Protein AF-A0A7X8W2T5-F1 (afdb_monomer_lite)

Foldseek 3Di:
DDDPPPPPPPDVLQVVLVVLLVVLVVLLCCLPPVFNQADPVVRDGTPSNVSNVVSVVSNVVSVVSNVVSVVDPDDDDDVVVVVVVVLVVQLVVCCVPVHNLVSVLVSLQCCCCVPVVHDPVVSVVVNVVVNCVVVVD

pLDDT: mean 85.33, std 14.66, range [36.75, 96.94]

Radius of gyration: 19.91 Å; chains: 1; bounding box: 62×34×46 Å

Structure (mmCIF, N/CA/C/O backbone):
data_AF-A0A7X8W2T5-F1
#
_entry.id   AF-A0A7X8W2T5-F1
#
loop_
_atom_site.group_PDB
_atom_site.id
_atom_site.type_symbol
_atom_site.label_atom_id
_atom_site.label_alt_id
_atom_site.label_comp_id
_atom_site.label_asym_id
_atom_site.label_entity_id
_atom_site.label_seq_id
_atom_site.pdbx_PDB_ins_code
_atom_site.Cartn_x
_atom_site.Cartn_y
_atom_site.Cartn_z
_atom_site.occupancy
_atom_site.B_iso_or_equiv
_atom_site.auth_seq_id
_atom_site.auth_comp_id
_atom_site.auth_asym_id
_atom_site.auth_atom_id
_atom_site.pdbx_PDB_model_num
ATOM 1 N N . MET A 1 1 ? -45.175 21.920 -12.134 1.00 38.50 1 MET A N 1
ATOM 2 C CA . MET A 1 1 ? -44.188 20.983 -12.719 1.00 38.50 1 MET A CA 1
ATOM 3 C C . MET A 1 1 ? -43.045 20.804 -11.726 1.00 38.50 1 MET A C 1
ATOM 5 O O . MET A 1 1 ? -42.267 21.729 -11.547 1.00 38.50 1 MET A O 1
ATOM 9 N N . LYS A 1 2 ? -42.993 19.683 -10.992 1.00 36.75 2 LYS A N 1
ATOM 10 C CA . LYS A 1 2 ? -41.954 19.418 -9.981 1.00 36.75 2 LYS A CA 1
ATOM 11 C C . LYS A 1 2 ? -41.037 18.333 -10.541 1.00 36.75 2 LYS A C 1
ATOM 13 O O . LYS A 1 2 ? -41.455 17.188 -10.673 1.00 36.75 2 LYS A O 1
ATOM 18 N N . GLY A 1 3 ? -39.842 18.736 -10.969 1.00 39.59 3 GLY A N 1
ATOM 19 C CA . GLY A 1 3 ? -38.854 17.856 -11.585 1.00 39.59 3 GLY A CA 1
ATOM 20 C C . GLY A 1 3 ? -38.455 16.727 -10.640 1.00 39.59 3 GLY A C 1
ATOM 21 O O . GLY A 1 3 ? -37.917 16.971 -9.560 1.00 39.59 3 GLY A O 1
ATOM 22 N N . SER A 1 4 ? -38.731 15.496 -11.063 1.00 42.84 4 SER A N 1
ATOM 23 C CA . SER A 1 4 ? -38.209 14.272 -10.466 1.00 42.84 4 SER A CA 1
ATOM 24 C C . SER A 1 4 ? -36.686 14.270 -10.607 1.00 42.84 4 SER A C 1
ATOM 26 O O . SER A 1 4 ? -36.154 13.952 -11.668 1.00 42.84 4 SER A O 1
ATOM 28 N N . LYS A 1 5 ? -35.964 14.651 -9.546 1.00 45.47 5 LYS A N 1
ATOM 29 C CA . LYS A 1 5 ? -34.550 14.292 -9.418 1.00 45.47 5 LYS A CA 1
ATOM 30 C C . LYS A 1 5 ? -34.503 12.821 -9.032 1.00 45.47 5 LYS A C 1
ATOM 32 O O . LYS A 1 5 ? -34.609 12.480 -7.856 1.00 45.47 5 LYS A O 1
ATOM 37 N N . THR A 1 6 ? -34.365 11.958 -10.029 1.00 40.47 6 THR A N 1
ATOM 38 C CA . THR A 1 6 ? -34.092 10.532 -9.854 1.00 40.47 6 THR A CA 1
ATOM 39 C C . THR A 1 6 ? -32.725 10.396 -9.179 1.00 40.47 6 THR A C 1
ATOM 41 O O . THR A 1 6 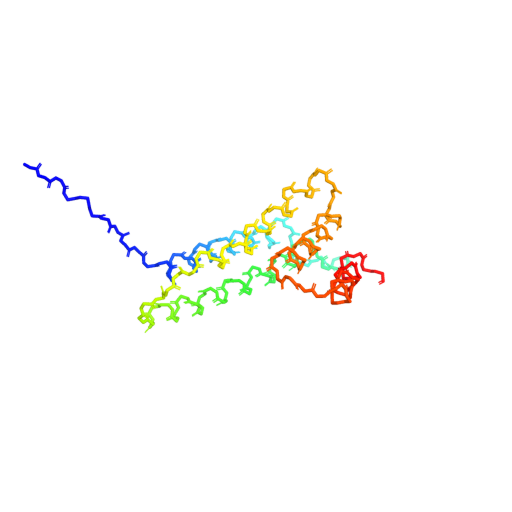? -31.695 10.329 -9.843 1.00 40.47 6 THR A O 1
ATOM 44 N N . SER A 1 7 ? -32.674 10.444 -7.844 1.00 40.28 7 SER A N 1
ATOM 45 C CA . SER A 1 7 ? -31.443 10.165 -7.106 1.00 40.28 7 SER A CA 1
ATOM 46 C C . SER A 1 7 ? -31.153 8.678 -7.270 1.00 40.28 7 SER A C 1
ATOM 48 O O . SER A 1 7 ? -31.784 7.850 -6.607 1.00 40.28 7 SER A O 1
ATOM 50 N N . ILE A 1 8 ? -30.248 8.322 -8.178 1.00 41.88 8 ILE A N 1
ATOM 51 C CA . ILE A 1 8 ? -29.782 6.946 -8.313 1.00 41.88 8 ILE A CA 1
ATOM 52 C C . ILE A 1 8 ? -29.048 6.608 -7.009 1.00 41.88 8 ILE A C 1
ATOM 54 O O . ILE A 1 8 ? -27.888 6.963 -6.818 1.00 41.88 8 ILE A O 1
ATOM 58 N N . LYS A 1 9 ? -29.742 5.961 -6.069 1.00 49.94 9 LYS A N 1
ATOM 59 C CA . LYS A 1 9 ? -29.145 5.424 -4.844 1.00 49.94 9 LYS A CA 1
ATOM 60 C C . LYS A 1 9 ? -28.428 4.125 -5.206 1.00 49.94 9 LYS A C 1
ATOM 62 O O . LYS A 1 9 ? -28.911 3.041 -4.891 1.00 49.94 9 LYS A O 1
ATOM 67 N N . ILE A 1 10 ? -27.312 4.224 -5.931 1.00 56.91 10 ILE A N 1
ATOM 68 C CA . ILE A 1 10 ? -26.459 3.055 -6.164 1.00 56.91 10 ILE A CA 1
ATOM 69 C C . ILE A 1 10 ? -25.917 2.645 -4.791 1.00 56.91 10 ILE A C 1
ATOM 71 O O . ILE A 1 10 ? -25.368 3.485 -4.076 1.00 56.91 10 ILE A O 1
ATOM 75 N N . PRO A 1 11 ? -26.106 1.391 -4.360 1.00 71.06 11 PRO A N 1
ATOM 76 C CA . PRO A 1 11 ? -25.666 0.994 -3.038 1.00 71.06 11 PRO A CA 1
ATOM 77 C C . PRO A 1 11 ? -24.129 0.976 -3.014 1.00 71.06 11 PRO A C 1
ATOM 79 O O . PRO A 1 11 ? -23.496 0.408 -3.904 1.00 71.06 11 PRO A O 1
ATOM 82 N N . SER A 1 12 ? -23.508 1.575 -1.993 1.00 70.94 12 SER A N 1
ATOM 83 C CA . SER A 1 12 ? -22.041 1.710 -1.881 1.00 70.94 12 SER A CA 1
ATOM 84 C C . SER A 1 12 ? -21.290 0.372 -1.973 1.00 70.94 12 SER A C 1
ATOM 86 O O . SER A 1 12 ? -20.153 0.335 -2.435 1.00 70.94 12 SER A O 1
ATOM 88 N N . LYS A 1 13 ? -21.965 -0.732 -1.616 1.00 75.25 13 LYS A N 1
ATOM 89 C CA . LYS A 1 13 ? -21.515 -2.130 -1.767 1.00 75.25 13 LYS A CA 1
ATOM 90 C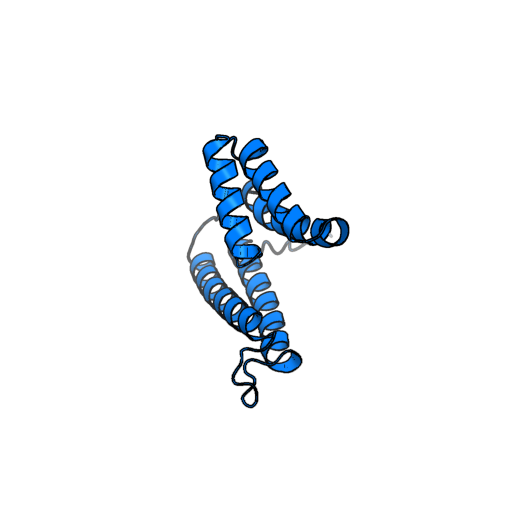 C . LYS A 1 13 ? -21.247 -2.560 -3.216 1.00 75.25 13 LYS A C 1
ATOM 92 O O . LYS A 1 13 ? -20.581 -3.559 -3.434 1.00 75.25 13 LYS A O 1
ATOM 97 N N . VAL A 1 14 ? -21.780 -1.822 -4.186 1.00 81.94 14 VAL A N 1
ATOM 98 C CA . VAL A 1 14 ? -21.572 -2.021 -5.626 1.00 81.94 14 VAL A CA 1
ATOM 99 C C . VAL A 1 14 ? -20.603 -0.971 -6.168 1.00 81.94 14 VAL A C 1
ATOM 101 O O . VAL A 1 14 ? -19.697 -1.309 -6.920 1.00 81.94 14 VAL A O 1
ATOM 104 N N . ILE A 1 15 ? -20.728 0.288 -5.731 1.00 85.31 15 ILE A N 1
ATOM 105 C CA . ILE A 1 15 ? -19.872 1.389 -6.206 1.00 85.31 15 ILE A CA 1
ATOM 106 C C . ILE A 1 15 ? -18.398 1.152 -5.862 1.00 85.31 15 ILE A C 1
ATOM 108 O O . ILE A 1 15 ? -17.541 1.282 -6.731 1.00 85.31 15 ILE A O 1
ATOM 112 N N . ILE A 1 16 ? -18.090 0.816 -4.604 1.00 87.12 16 ILE A N 1
ATOM 113 C CA . ILE A 1 16 ? -16.700 0.710 -4.136 1.00 87.12 16 ILE A CA 1
ATOM 114 C C . ILE A 1 16 ? -15.947 -0.408 -4.869 1.00 87.12 16 ILE A C 1
ATOM 116 O O . ILE A 1 16 ? -14.869 -0.125 -5.392 1.00 87.12 16 ILE A O 1
ATOM 120 N N . PRO A 1 17 ? -16.497 -1.634 -4.998 1.00 91.00 17 PRO A N 1
ATOM 121 C CA . PRO A 1 17 ? -15.849 -2.670 -5.794 1.00 91.00 17 PRO A CA 1
ATOM 122 C C . PRO A 1 17 ? -15.696 -2.294 -7.269 1.00 91.00 17 PRO A C 1
ATOM 124 O O . PRO A 1 17 ? -14.661 -2.588 -7.853 1.00 91.00 17 PRO A O 1
ATOM 127 N N . ILE A 1 18 ? -16.671 -1.604 -7.873 1.00 92.19 18 ILE A N 1
ATOM 128 C CA . ILE A 1 18 ? -16.554 -1.146 -9.268 1.00 92.19 18 ILE A CA 1
ATOM 129 C C . ILE A 1 18 ? -15.389 -0.163 -9.425 1.00 92.19 18 ILE A C 1
ATOM 131 O O . ILE A 1 18 ? -14.569 -0.329 -10.326 1.00 92.19 18 ILE A O 1
ATOM 135 N N . ILE A 1 19 ? -15.275 0.830 -8.538 1.00 92.38 19 ILE A N 1
ATOM 136 C CA . ILE A 1 19 ? -14.155 1.782 -8.560 1.00 92.38 19 ILE A CA 1
ATOM 137 C C . ILE A 1 19 ? -12.826 1.039 -8.380 1.00 92.38 19 ILE A C 1
ATOM 139 O O . ILE A 1 19 ? -11.879 1.293 -9.122 1.00 92.38 19 ILE A O 1
ATOM 143 N N . ALA A 1 20 ? -12.759 0.092 -7.442 1.00 93.25 20 ALA A N 1
ATOM 144 C CA . ALA A 1 20 ? -11.562 -0.710 -7.208 1.00 93.25 20 ALA A CA 1
ATOM 145 C C . ALA A 1 20 ? -11.175 -1.571 -8.426 1.00 93.25 20 ALA A C 1
ATOM 147 O O . ALA A 1 20 ? -9.990 -1.655 -8.743 1.00 93.25 20 ALA A O 1
ATOM 148 N N . ILE A 1 21 ? -12.145 -2.140 -9.154 1.00 96.31 21 ILE A N 1
ATOM 149 C CA . ILE A 1 21 ? -11.904 -2.858 -10.419 1.00 96.31 21 ILE A CA 1
ATOM 150 C C . ILE A 1 21 ? -11.324 -1.913 -11.471 1.00 96.31 21 ILE A C 1
ATOM 152 O O . ILE A 1 21 ? -10.348 -2.270 -12.123 1.00 96.31 21 ILE A O 1
AT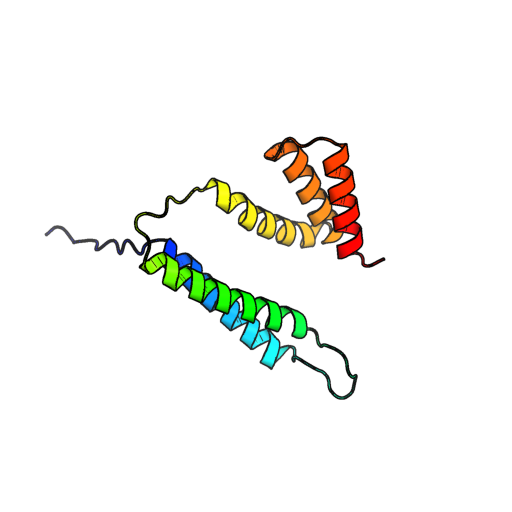OM 156 N N . ILE A 1 22 ? -11.891 -0.713 -11.627 1.00 96.38 22 ILE A N 1
ATOM 157 C CA . ILE A 1 22 ? -11.408 0.272 -12.606 1.00 96.38 22 ILE A CA 1
ATOM 158 C C . ILE A 1 22 ? -9.967 0.681 -12.281 1.00 96.38 22 ILE A C 1
ATOM 160 O O . ILE A 1 22 ? -9.108 0.648 -13.159 1.00 96.38 22 ILE A O 1
ATOM 164 N N . ILE A 1 23 ? -9.683 1.013 -11.017 1.00 94.88 23 ILE A N 1
ATOM 165 C CA . ILE A 1 23 ? -8.326 1.351 -10.566 1.00 94.88 23 ILE A CA 1
ATOM 166 C C . ILE A 1 23 ? -7.385 0.167 -10.811 1.00 94.88 23 ILE A C 1
ATOM 168 O O . ILE A 1 23 ? -6.330 0.341 -11.414 1.00 94.88 23 ILE A O 1
ATOM 172 N N . GLY A 1 24 ? -7.778 -1.042 -10.408 1.00 95.81 24 GLY A N 1
ATOM 173 C CA . GLY A 1 24 ? -7.003 -2.255 -10.651 1.00 95.81 24 GLY A CA 1
ATOM 174 C C . GLY A 1 24 ? -6.697 -2.461 -12.135 1.00 95.81 24 GLY A C 1
ATOM 175 O O . GLY A 1 24 ? -5.548 -2.700 -12.487 1.00 95.81 24 GLY A O 1
ATOM 176 N N . ALA A 1 25 ? -7.678 -2.291 -13.021 1.00 96.62 25 ALA A N 1
ATOM 177 C CA . ALA A 1 25 ? -7.487 -2.438 -14.463 1.00 96.62 25 ALA A CA 1
ATOM 178 C C . ALA A 1 25 ? -6.489 -1.414 -15.028 1.00 96.62 25 ALA A C 1
ATOM 180 O O . ALA A 1 25 ? -5.639 -1.774 -15.842 1.00 96.62 25 ALA A O 1
ATOM 181 N N . ILE A 1 26 ? -6.539 -0.162 -14.556 1.00 95.62 26 ILE A N 1
ATOM 182 C CA . ILE A 1 26 ? -5.574 0.883 -14.934 1.00 95.62 26 ILE A CA 1
ATOM 183 C C . ILE A 1 26 ? -4.158 0.486 -14.500 1.00 95.62 26 ILE A C 1
ATOM 185 O O . ILE A 1 26 ? -3.233 0.519 -15.311 1.00 95.62 26 ILE A O 1
ATOM 189 N N . PHE A 1 27 ? -3.977 0.074 -13.243 1.00 93.94 27 PHE A N 1
ATOM 190 C CA . PHE A 1 27 ? -2.664 -0.326 -12.725 1.00 93.94 27 PHE A CA 1
ATOM 191 C C . PHE A 1 27 ? -2.131 -1.597 -13.385 1.00 93.94 27 PHE A C 1
ATOM 193 O O . PHE A 1 27 ? -0.933 -1.687 -13.644 1.00 93.94 27 PHE A O 1
ATOM 200 N N . PHE A 1 28 ? -3.005 -2.552 -13.701 1.00 95.94 28 PHE A N 1
ATOM 201 C CA . PHE A 1 28 ? -2.642 -3.736 -14.469 1.00 95.94 28 PHE A CA 1
ATOM 202 C C . PHE A 1 28 ? -2.142 -3.343 -15.862 1.00 95.94 28 PHE A C 1
ATOM 204 O O . PHE A 1 28 ? -1.073 -3.783 -16.275 1.00 95.94 28 PHE A O 1
ATOM 211 N N . TYR A 1 29 ? -2.875 -2.470 -16.562 1.00 95.00 29 TYR A N 1
ATOM 212 C CA . TYR A 1 29 ? -2.492 -1.995 -17.890 1.00 95.00 29 TYR A CA 1
ATOM 213 C C . TYR A 1 29 ? -1.131 -1.286 -17.867 1.00 95.00 29 TYR A C 1
ATOM 215 O O . TYR A 1 29 ? -0.235 -1.641 -18.629 1.00 95.00 29 TYR A O 1
ATOM 223 N N . ILE A 1 30 ? -0.942 -0.327 -16.959 1.00 93.81 30 ILE A N 1
ATOM 224 C CA . ILE A 1 30 ? 0.335 0.387 -16.816 1.00 93.81 30 ILE A CA 1
ATOM 225 C C . ILE A 1 30 ? 1.458 -0.596 -16.447 1.00 93.81 30 ILE A C 1
ATOM 227 O O . ILE A 1 30 ? 2.539 -0.557 -17.035 1.00 93.81 30 ILE A O 1
ATOM 231 N N . GLY A 1 31 ? 1.194 -1.513 -15.515 1.00 91.50 31 GLY A N 1
ATOM 232 C CA . GLY A 1 31 ? 2.151 -2.517 -15.068 1.00 91.50 31 GLY A CA 1
ATOM 233 C C . GLY A 1 31 ? 2.628 -3.432 -16.195 1.00 91.50 31 GLY A C 1
ATOM 234 O O . GLY A 1 31 ? 3.830 -3.581 -16.374 1.00 91.50 31 GLY A O 1
ATOM 235 N N . VAL A 1 32 ? 1.715 -3.995 -16.990 1.00 91.75 32 VAL A N 1
ATOM 236 C CA . VAL A 1 32 ? 2.072 -4.908 -18.088 1.00 91.75 32 VAL A CA 1
ATOM 237 C C . VAL A 1 32 ? 2.677 -4.159 -19.273 1.00 91.75 32 VAL A C 1
ATOM 239 O O . VAL A 1 32 ? 3.725 -4.561 -19.774 1.00 91.75 32 VAL A O 1
ATOM 242 N N . PHE A 1 33 ? 2.026 -3.089 -19.734 1.00 91.38 33 PHE A N 1
ATOM 243 C CA . PHE A 1 33 ? 2.332 -2.492 -21.037 1.00 91.38 33 PHE A CA 1
ATOM 244 C C . PHE A 1 33 ? 3.330 -1.336 -20.983 1.00 91.38 33 PHE A C 1
ATOM 246 O O . PHE A 1 33 ? 3.980 -1.072 -21.989 1.00 91.38 33 PHE A O 1
ATOM 253 N N . GLN A 1 34 ? 3.465 -0.638 -19.850 1.00 88.94 34 GLN A N 1
ATOM 254 C CA . GLN A 1 34 ? 4.428 0.466 -19.726 1.00 88.94 34 GLN A CA 1
ATOM 255 C C . GLN A 1 34 ? 5.663 0.071 -18.924 1.00 88.94 34 GLN A C 1
ATOM 257 O O . GLN A 1 34 ? 6.778 0.406 -19.315 1.00 88.94 34 GLN A O 1
ATOM 262 N N . TYR A 1 35 ? 5.481 -0.630 -17.804 1.00 88.56 35 TYR A N 1
ATOM 263 C CA . TYR A 1 35 ? 6.598 -1.008 -16.936 1.00 88.56 35 TYR A CA 1
ATOM 264 C C . TYR A 1 35 ? 7.196 -2.382 -17.241 1.00 88.56 35 TYR A C 1
ATOM 266 O O . TYR A 1 35 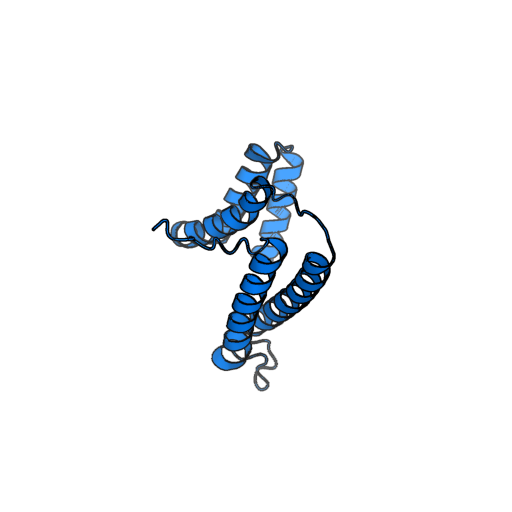? 8.290 -2.672 -16.752 1.00 88.56 35 TYR A O 1
ATOM 274 N N . GLY A 1 36 ? 6.510 -3.191 -18.053 1.00 87.06 36 GLY A N 1
ATOM 275 C CA . GLY A 1 36 ? 6.854 -4.589 -18.282 1.00 87.06 36 GLY A CA 1
ATOM 276 C C . GLY A 1 36 ? 6.548 -5.450 -17.056 1.00 87.06 36 GLY A C 1
ATOM 277 O O . GLY A 1 36 ? 6.389 -4.956 -15.943 1.00 87.06 36 GLY A O 1
ATOM 278 N N . PHE A 1 37 ? 6.451 -6.765 -17.249 1.00 88.56 37 PHE A N 1
ATOM 279 C CA . PHE A 1 37 ? 6.292 -7.705 -16.134 1.00 88.56 37 PHE A CA 1
ATOM 280 C C . PHE A 1 37 ? 7.616 -8.390 -15.786 1.00 88.56 37 PHE A C 1
ATOM 282 O O . PHE A 1 37 ? 8.072 -8.349 -14.641 1.00 88.56 37 PHE A O 1
ATOM 289 N N . TRP A 1 38 ? 8.284 -8.946 -16.793 1.00 88.44 38 TRP A N 1
ATOM 290 C CA . TRP A 1 38 ? 9.517 -9.706 -16.641 1.00 88.44 38 TRP A CA 1
ATOM 291 C C . TRP A 1 38 ? 10.536 -9.282 -17.693 1.00 88.44 38 TRP A C 1
ATOM 293 O O . TRP A 1 38 ? 10.179 -9.139 -18.861 1.00 88.44 38 TRP A O 1
ATOM 303 N N . ASP A 1 39 ? 11.783 -9.093 -17.270 1.00 87.00 39 ASP A N 1
ATOM 304 C CA . ASP A 1 39 ? 12.908 -8.873 -18.171 1.00 87.00 39 ASP A CA 1
ATOM 305 C C . ASP A 1 39 ? 13.637 -10.204 -18.367 1.00 87.00 39 ASP A C 1
ATOM 307 O O . ASP A 1 39 ? 14.290 -10.724 -17.455 1.00 87.00 39 ASP A O 1
ATOM 311 N N . SER A 1 40 ? 13.476 -10.776 -19.559 1.00 82.31 40 SER A N 1
ATOM 312 C CA . SER A 1 40 ? 14.070 -12.059 -19.932 1.00 82.31 40 SER A CA 1
ATOM 313 C C . SER A 1 40 ? 15.590 -11.991 -20.080 1.00 82.31 40 SER A C 1
ATOM 315 O O . SER A 1 40 ? 16.249 -13.010 -19.886 1.00 82.31 40 SER A O 1
ATOM 317 N N . GLU A 1 41 ? 16.158 -10.820 -20.375 1.00 82.12 41 GLU A N 1
ATOM 318 C CA . GLU A 1 41 ? 17.606 -10.653 -20.544 1.00 82.12 41 GLU A CA 1
ATOM 319 C C . GLU A 1 41 ? 18.301 -10.544 -19.186 1.00 82.12 41 GLU A C 1
ATOM 321 O O . GLU A 1 41 ? 19.309 -11.205 -18.935 1.00 82.12 41 GLU A O 1
ATOM 326 N N . ALA A 1 42 ? 17.725 -9.770 -18.265 1.00 81.75 42 ALA A N 1
ATOM 327 C CA . ALA A 1 42 ? 18.269 -9.612 -16.918 1.00 81.75 42 ALA A CA 1
ATOM 328 C C . ALA A 1 42 ? 17.826 -10.715 -15.936 1.00 81.75 42 ALA A C 1
ATOM 330 O O . ALA A 1 42 ? 18.323 -10.743 -14.807 1.00 81.75 42 ALA A O 1
ATOM 331 N N . SER A 1 43 ? 16.891 -11.592 -16.338 1.00 83.31 43 SER A N 1
ATOM 332 C CA . SER A 1 43 ? 16.232 -12.600 -15.484 1.00 83.31 43 SER A CA 1
ATOM 333 C C . SER A 1 43 ? 15.740 -12.017 -14.154 1.00 83.31 43 SER A C 1
ATOM 335 O O . SER A 1 43 ? 15.900 -12.616 -13.087 1.00 83.31 43 SER A O 1
ATOM 337 N N . LYS A 1 44 ? 15.182 -10.804 -14.207 1.00 85.56 44 LYS A N 1
ATOM 338 C CA . LYS A 1 44 ? 14.762 -10.040 -13.030 1.00 85.56 44 LYS A CA 1
ATOM 339 C C . LYS A 1 44 ? 13.339 -9.507 -13.204 1.00 85.56 44 LYS A C 1
ATOM 341 O O . LYS A 1 44 ? 12.950 -9.133 -14.314 1.00 85.56 44 LYS A O 1
ATOM 346 N N . PRO A 1 45 ? 12.562 -9.426 -12.108 1.00 89.19 45 PRO A N 1
ATOM 347 C CA . PRO A 1 45 ? 11.282 -8.742 -12.133 1.00 89.19 45 PRO A CA 1
ATOM 348 C C . PRO A 1 45 ? 11.504 -7.261 -12.440 1.00 89.19 45 PRO A C 1
ATOM 350 O O . PRO A 1 45 ? 12.391 -6.607 -11.889 1.00 89.19 45 PRO A O 1
ATOM 353 N N . THR A 1 46 ? 10.676 -6.732 -13.328 1.00 91.12 46 THR A N 1
ATOM 354 C CA . THR A 1 46 ? 10.693 -5.309 -13.678 1.00 91.12 46 THR A CA 1
ATOM 355 C C . THR A 1 46 ? 9.865 -4.497 -12.677 1.00 91.12 46 THR A C 1
ATOM 357 O O . THR A 1 46 ? 9.208 -5.039 -11.783 1.00 91.12 46 THR A O 1
ATOM 360 N N . LYS A 1 47 ? 9.843 -3.170 -12.846 1.00 88.19 47 LYS A N 1
ATOM 361 C CA . LYS A 1 47 ? 9.057 -2.258 -11.996 1.00 88.19 47 LYS A CA 1
ATOM 362 C C . LYS A 1 47 ? 7.548 -2.538 -12.046 1.00 88.19 47 LYS A C 1
ATOM 364 O O . LYS A 1 47 ? 6.846 -2.161 -11.111 1.00 88.19 47 LYS A O 1
ATOM 369 N N . GLY A 1 48 ? 7.047 -3.198 -13.093 1.00 90.06 48 GLY A N 1
ATOM 370 C CA . GLY A 1 48 ? 5.633 -3.553 -13.217 1.00 90.06 48 GLY A CA 1
ATOM 371 C C . GLY A 1 48 ? 5.240 -4.849 -12.510 1.00 90.06 48 GLY A C 1
ATOM 372 O O . GLY A 1 48 ? 4.050 -5.065 -12.297 1.00 90.06 48 GLY A O 1
ATOM 373 N N . PHE A 1 49 ? 6.192 -5.671 -12.053 1.00 91.94 49 PHE A N 1
ATOM 374 C CA . PHE A 1 49 ? 5.911 -6.968 -11.424 1.00 91.94 49 PHE A CA 1
ATOM 375 C C . PHE A 1 49 ? 4.931 -6.873 -10.240 1.00 91.94 49 PHE A C 1
ATOM 377 O O . PHE A 1 49 ? 3.858 -7.480 -10.257 1.00 91.94 49 PHE A O 1
ATOM 384 N N . PHE A 1 50 ? 5.258 -6.059 -9.230 1.00 90.38 50 PHE A N 1
ATOM 385 C CA . PHE A 1 50 ? 4.396 -5.861 -8.059 1.00 90.38 50 PHE A CA 1
ATOM 386 C C . PHE A 1 50 ? 3.058 -5.186 -8.400 1.00 90.38 50 PHE A C 1
ATOM 388 O O . PHE A 1 50 ? 2.024 -5.713 -7.980 1.00 90.38 50 PHE A O 1
ATOM 395 N N . PRO A 1 51 ? 3.026 -4.077 -9.173 1.00 91.38 51 PRO A N 1
ATOM 396 C CA . PRO A 1 51 ? 1.775 -3.479 -9.628 1.00 91.38 51 PRO A CA 1
ATOM 397 C C . PRO A 1 51 ? 0.824 -4.473 -10.299 1.00 91.38 51 PRO A C 1
ATOM 399 O O . PRO A 1 51 ? -0.359 -4.473 -9.975 1.00 91.38 51 PRO A O 1
ATOM 402 N N . VAL A 1 52 ? 1.324 -5.355 -11.172 1.00 94.94 52 VAL A N 1
ATOM 403 C CA . VAL A 1 52 ? 0.497 -6.345 -11.884 1.00 94.94 52 VAL A CA 1
ATOM 404 C C . VAL A 1 52 ? -0.105 -7.376 -10.928 1.00 94.94 52 VAL A C 1
ATOM 406 O O . VAL A 1 52 ? -1.305 -7.651 -11.008 1.00 94.94 52 VAL A O 1
ATOM 409 N N . ILE A 1 53 ? 0.682 -7.918 -9.994 1.00 94.69 53 ILE A N 1
ATOM 410 C CA . ILE A 1 53 ? 0.196 -8.911 -9.018 1.00 94.69 53 ILE A CA 1
ATOM 411 C C . ILE A 1 53 ? -0.870 -8.297 -8.106 1.00 94.69 53 ILE A C 1
ATOM 413 O O . ILE A 1 53 ? -1.955 -8.861 -7.946 1.00 94.69 53 ILE A O 1
ATOM 417 N N . ILE A 1 54 ? -0.584 -7.121 -7.540 1.00 94.12 54 ILE A N 1
ATOM 418 C CA . ILE A 1 54 ? -1.500 -6.435 -6.620 1.00 94.12 54 ILE A CA 1
ATOM 419 C C . ILE A 1 54 ? -2.773 -6.009 -7.357 1.00 94.12 54 ILE A C 1
ATOM 421 O O . ILE A 1 54 ? -3.868 -6.202 -6.833 1.00 94.12 54 ILE A O 1
ATOM 425 N N . ALA A 1 55 ? -2.655 -5.488 -8.581 1.00 95.44 55 ALA A N 1
ATOM 426 C CA . ALA A 1 55 ? -3.804 -5.132 -9.406 1.00 95.44 55 ALA A CA 1
ATOM 427 C C . ALA A 1 55 ? -4.686 -6.348 -9.714 1.00 95.44 55 ALA A C 1
ATOM 429 O O . ALA A 1 55 ? -5.906 -6.270 -9.583 1.00 95.44 55 ALA A O 1
ATOM 430 N N . THR A 1 56 ? -4.081 -7.487 -10.053 1.00 95.75 56 THR A N 1
ATOM 431 C CA . THR A 1 56 ? -4.814 -8.735 -10.318 1.00 95.75 56 THR A CA 1
ATOM 432 C C . THR A 1 56 ? -5.575 -9.201 -9.077 1.00 95.75 56 THR A C 1
ATOM 434 O O . THR A 1 56 ? -6.769 -9.500 -9.156 1.00 95.75 56 THR A O 1
ATOM 437 N N . ALA A 1 57 ? -4.916 -9.202 -7.914 1.00 96.50 57 ALA A N 1
ATOM 438 C CA . ALA A 1 57 ? -5.550 -9.545 -6.644 1.00 96.50 57 ALA A CA 1
ATOM 439 C C . ALA A 1 57 ? -6.687 -8.570 -6.294 1.00 96.50 57 ALA A C 1
ATOM 441 O O . ALA A 1 57 ? -7.774 -9.008 -5.915 1.00 96.50 57 ALA A O 1
ATOM 442 N N . LEU A 1 58 ? -6.472 -7.263 -6.474 1.00 95.94 58 LEU A N 1
ATOM 443 C CA . LEU A 1 58 ? -7.479 -6.230 -6.232 1.00 95.94 58 LEU A CA 1
ATOM 444 C C . LEU A 1 58 ? -8.716 -6.435 -7.112 1.00 95.94 58 LEU A C 1
ATOM 446 O O . LEU A 1 58 ? -9.833 -6.388 -6.596 1.00 95.94 58 LEU A O 1
ATOM 450 N N . ILE A 1 59 ? -8.535 -6.695 -8.410 1.00 96.94 59 ILE A N 1
ATOM 451 C CA . ILE A 1 59 ? -9.638 -6.972 -9.339 1.00 96.94 59 ILE A CA 1
ATOM 452 C C . ILE A 1 59 ? -10.395 -8.226 -8.890 1.00 96.94 59 ILE A C 1
ATOM 454 O O . ILE A 1 59 ? -11.615 -8.173 -8.736 1.00 96.94 59 ILE A O 1
ATOM 458 N N . GLY A 1 60 ? -9.690 -9.330 -8.621 1.00 96.50 60 GLY A N 1
ATOM 459 C CA . GLY A 1 60 ? -10.306 -10.590 -8.196 1.00 96.50 60 GLY A CA 1
ATOM 460 C C . GLY A 1 60 ? -11.114 -10.450 -6.903 1.00 96.50 60 GLY A C 1
ATOM 461 O O . GLY A 1 60 ? -12.290 -10.817 -6.859 1.00 96.50 60 GLY A O 1
ATOM 462 N N . LEU A 1 61 ? -10.525 -9.843 -5.869 1.00 95.50 61 LEU A N 1
ATOM 463 C CA . LEU A 1 61 ? -11.203 -9.584 -4.595 1.00 95.50 61 LEU A CA 1
ATOM 464 C C . LEU A 1 61 ? -12.395 -8.637 -4.762 1.00 95.50 61 LEU A C 1
ATOM 466 O O . LEU A 1 61 ? -13.430 -8.836 -4.127 1.00 95.50 61 LEU A O 1
ATOM 470 N N . SER A 1 62 ? -12.289 -7.642 -5.641 1.00 93.56 62 SER A N 1
ATOM 471 C CA . SER A 1 62 ? -13.384 -6.709 -5.913 1.00 93.56 62 SER A CA 1
ATOM 472 C C . SER A 1 62 ? -14.537 -7.376 -6.665 1.00 93.56 62 SER A C 1
ATOM 474 O O . SER A 1 62 ? -15.695 -7.106 -6.355 1.00 93.56 62 SER A O 1
ATOM 476 N N . ILE A 1 63 ? -14.264 -8.299 -7.592 1.00 93.94 63 ILE A N 1
ATOM 477 C CA . ILE A 1 63 ? -15.309 -9.108 -8.239 1.00 93.94 63 ILE A CA 1
ATOM 478 C C . ILE A 1 63 ? -16.032 -9.965 -7.193 1.00 93.94 63 ILE A C 1
ATOM 480 O O . ILE A 1 63 ? -17.264 -9.979 -7.154 1.00 93.94 63 ILE A O 1
ATOM 484 N N . LEU A 1 64 ? -15.291 -10.628 -6.299 1.00 92.81 64 LEU A N 1
ATOM 485 C CA . LEU A 1 64 ? -15.887 -11.402 -5.204 1.00 92.81 64 LEU A CA 1
ATOM 486 C C . LEU A 1 64 ? -16.740 -10.516 -4.283 1.00 92.81 64 LEU A C 1
ATOM 488 O O . LEU A 1 64 ? -17.870 -10.882 -3.953 1.00 92.81 64 LEU A O 1
ATOM 492 N N . ALA A 1 65 ? -16.236 -9.335 -3.917 1.00 89.56 65 ALA A N 1
ATOM 493 C CA . ALA A 1 65 ? -16.959 -8.360 -3.106 1.00 89.56 65 ALA A CA 1
ATOM 494 C C . ALA A 1 65 ? -18.228 -7.849 -3.805 1.00 89.56 65 ALA A C 1
ATOM 496 O O . ALA A 1 65 ? -19.251 -7.659 -3.150 1.00 89.56 65 ALA A O 1
ATOM 497 N N . LEU A 1 66 ? -18.201 -7.681 -5.130 1.00 89.81 66 LEU A N 1
ATOM 498 C CA . LEU A 1 66 ? -19.362 -7.283 -5.920 1.00 89.81 66 LEU A CA 1
ATOM 499 C C . LEU A 1 66 ? -20.440 -8.377 -5.923 1.00 89.81 66 LEU A C 1
ATOM 501 O O . LEU A 1 66 ? -21.610 -8.087 -5.669 1.00 89.81 66 LEU A O 1
ATOM 505 N N . VAL A 1 67 ? -20.051 -9.639 -6.136 1.00 88.69 67 VAL A N 1
ATOM 506 C CA . VAL A 1 67 ? -20.975 -10.788 -6.096 1.00 88.69 67 VAL A CA 1
ATOM 507 C C . VAL A 1 67 ? -21.618 -10.930 -4.714 1.00 88.69 67 VAL A C 1
ATOM 509 O O . VAL A 1 67 ? -22.825 -11.160 -4.618 1.00 88.69 67 VAL A O 1
ATOM 512 N N . GLN A 1 68 ? -20.845 -10.755 -3.639 1.00 84.94 68 GLN A N 1
ATOM 513 C CA . GLN A 1 68 ? -21.370 -10.756 -2.269 1.00 84.94 68 GLN A CA 1
ATOM 514 C C . GLN A 1 68 ? -22.273 -9.541 -2.006 1.00 84.94 68 GLN A C 1
ATOM 516 O O . GLN A 1 68 ? -23.366 -9.682 -1.462 1.00 84.94 68 GLN A O 1
ATOM 521 N N . GLY A 1 69 ? -21.868 -8.352 -2.454 1.00 80.19 69 GLY A N 1
ATOM 522 C CA . GLY A 1 69 ? -22.620 -7.109 -2.292 1.00 80.19 69 GLY A CA 1
ATOM 523 C C . GLY A 1 69 ? -23.986 -7.130 -2.981 1.00 80.19 69 GLY A C 1
ATOM 524 O O . GLY A 1 69 ? -24.936 -6.535 -2.471 1.00 80.19 69 GLY A O 1
ATOM 525 N N . ILE A 1 70 ? -24.126 -7.842 -4.101 1.00 79.25 70 ILE A N 1
ATOM 526 C CA . ILE A 1 70 ? -25.421 -8.039 -4.768 1.00 79.25 70 ILE A CA 1
ATOM 527 C C . ILE A 1 70 ? -26.329 -8.974 -3.949 1.00 79.25 70 ILE A C 1
ATOM 529 O O . ILE A 1 70 ? -27.529 -8.725 -3.874 1.00 79.25 70 ILE A O 1
ATOM 533 N N . LYS A 1 71 ? -25.764 -9.998 -3.295 1.00 74.94 71 LYS A N 1
ATOM 534 C CA . LYS A 1 71 ? -26.509 -11.013 -2.527 1.00 74.94 71 LYS A CA 1
ATOM 535 C C . LYS A 1 71 ? -26.909 -10.581 -1.107 1.00 74.94 71 LYS A C 1
ATOM 537 O O . LYS A 1 71 ? -27.863 -11.132 -0.572 1.00 74.94 71 LYS A O 1
ATOM 542 N N . SER A 1 72 ? -26.214 -9.621 -0.496 1.00 67.25 72 SER A N 1
ATOM 543 C CA . SER A 1 72 ? -26.466 -9.208 0.897 1.00 67.25 72 SER A CA 1
ATOM 544 C C . SER A 1 72 ? -27.433 -8.022 1.024 1.00 67.25 72 SER A C 1
ATOM 546 O O . SER A 1 72 ? -27.271 -7.004 0.340 1.00 67.25 72 SER A O 1
ATOM 548 N N . GLU A 1 73 ? -28.395 -8.080 1.951 1.00 64.69 73 GLU A N 1
ATOM 549 C CA . GLU A 1 73 ? -29.190 -6.906 2.350 1.00 64.69 73 GLU A CA 1
ATOM 550 C C . GLU A 1 73 ? -28.440 -6.001 3.343 1.00 64.69 73 GLU A C 1
ATOM 552 O O . GLU A 1 73 ? -27.629 -6.467 4.134 1.00 64.69 73 GLU A O 1
ATOM 557 N N . LYS A 1 74 ? -28.701 -4.686 3.225 1.00 56.75 74 LYS A N 1
ATOM 558 C CA . LYS A 1 74 ? -28.178 -3.543 4.008 1.00 56.75 74 LYS A CA 1
ATOM 559 C C . LYS A 1 74 ? -26.754 -3.704 4.568 1.00 56.75 74 LYS A C 1
ATOM 561 O O . LYS A 1 74 ? -26.540 -4.147 5.686 1.00 56.75 74 LYS A O 1
ATOM 566 N N . VAL A 1 75 ? -25.779 -3.194 3.815 1.00 60.69 75 VAL A N 1
ATOM 567 C CA . VAL A 1 75 ? -24.429 -2.939 4.337 1.00 60.69 75 VAL A CA 1
ATOM 568 C C . VAL A 1 75 ? -24.450 -1.610 5.088 1.00 60.69 75 VAL A C 1
ATOM 570 O O . VAL A 1 75 ? -24.625 -0.557 4.471 1.00 60.69 75 VAL A O 1
ATOM 573 N N . GLU A 1 76 ? -24.285 -1.654 6.408 1.00 62.59 76 GLU A N 1
ATOM 574 C CA . GLU A 1 76 ? -24.068 -0.449 7.205 1.00 62.59 76 GLU A CA 1
ATOM 575 C C . GLU A 1 76 ? -22.661 0.081 6.951 1.00 62.59 76 GLU A C 1
ATOM 577 O O . GLU A 1 76 ? -21.648 -0.569 7.211 1.00 62.59 76 GLU A O 1
ATOM 582 N N . PHE A 1 77 ? -22.600 1.277 6.381 1.00 62.56 77 PHE A N 1
ATOM 583 C CA . PHE A 1 77 ? -21.341 1.906 6.050 1.00 62.56 77 PHE A CA 1
ATOM 584 C C . PHE A 1 77 ? -20.818 2.688 7.249 1.00 62.56 77 PHE A C 1
ATOM 586 O O . PHE A 1 77 ? -21.324 3.763 7.572 1.00 62.56 77 PHE A O 1
ATOM 593 N N . ASN A 1 78 ? -19.786 2.161 7.903 1.00 74.12 78 ASN A N 1
ATOM 594 C CA . ASN A 1 78 ? -19.137 2.872 8.991 1.00 74.12 78 ASN A CA 1
ATOM 595 C C . ASN A 1 78 ? -18.056 3.811 8.437 1.00 74.12 78 ASN A C 1
ATOM 597 O O . ASN A 1 78 ? -16.991 3.362 8.013 1.00 74.12 78 ASN A O 1
ATOM 601 N N . PHE A 1 79 ? -18.310 5.122 8.481 1.00 70.56 79 PHE A N 1
ATOM 602 C CA . PHE A 1 79 ? -17.341 6.156 8.088 1.00 70.56 79 PHE A CA 1
ATOM 603 C C . PHE A 1 79 ? -16.005 6.046 8.833 1.00 70.56 79 PHE A C 1
ATOM 605 O O . PHE A 1 79 ? -14.971 6.450 8.305 1.00 70.56 79 PHE A O 1
ATOM 612 N N . LYS A 1 80 ? -15.987 5.440 10.024 1.00 78.50 80 LYS A N 1
ATOM 613 C CA . LYS A 1 80 ? -14.756 5.161 10.766 1.00 78.50 80 LYS A CA 1
ATOM 614 C C . LYS A 1 80 ? -13.784 4.282 9.963 1.00 78.50 80 LYS A C 1
ATOM 616 O O . LYS A 1 80 ? -12.578 4.497 10.030 1.00 78.50 80 LYS A O 1
ATOM 621 N N . ASN A 1 81 ? -14.294 3.377 9.125 1.00 81.19 81 ASN A N 1
ATOM 622 C CA . ASN A 1 81 ? -13.473 2.495 8.288 1.00 81.19 81 ASN A CA 1
ATOM 623 C C . ASN A 1 81 ? -12.749 3.251 7.159 1.00 81.19 81 ASN A C 1
ATOM 625 O O . ASN A 1 81 ? -11.775 2.744 6.610 1.00 81.19 81 ASN A O 1
ATOM 629 N N . TRP A 1 82 ? -13.185 4.472 6.823 1.00 84.81 82 TRP A N 1
ATOM 630 C CA . TRP A 1 82 ? -12.532 5.314 5.811 1.00 84.81 82 TRP A CA 1
ATOM 631 C C . TRP A 1 82 ? -11.281 6.028 6.309 1.00 84.81 82 TRP A C 1
ATOM 633 O O . TRP A 1 82 ? -10.482 6.501 5.500 1.00 84.81 82 TRP A O 1
ATOM 643 N N . LEU A 1 83 ? -11.062 6.055 7.623 1.00 89.19 83 LEU A N 1
ATOM 644 C CA . LEU A 1 83 ? -9.863 6.652 8.203 1.00 89.19 83 LEU A CA 1
ATOM 645 C C . LEU A 1 83 ? -8.587 5.911 7.787 1.00 89.19 83 LEU A C 1
ATOM 647 O O . LEU A 1 83 ? -7.540 6.540 7.682 1.00 89.19 83 LEU A O 1
ATOM 651 N N . VAL A 1 84 ? -8.670 4.610 7.491 1.00 88.31 84 VAL A N 1
ATOM 652 C CA . VAL A 1 84 ? -7.515 3.821 7.036 1.00 88.31 84 VAL A CA 1
ATOM 653 C C . VAL A 1 84 ? -7.099 4.202 5.602 1.00 88.31 84 VAL A C 1
ATOM 655 O O . VAL A 1 84 ? -5.948 4.603 5.424 1.00 88.31 84 VAL A O 1
ATOM 658 N N . PRO A 1 85 ? -7.991 4.190 4.585 1.00 89.81 85 PRO A N 1
ATOM 659 C CA . PRO A 1 85 ? -7.676 4.733 3.259 1.00 89.81 85 PRO A CA 1
ATOM 660 C C . PRO A 1 85 ? -7.199 6.191 3.278 1.00 89.81 85 PRO A C 1
ATOM 662 O O . PRO A 1 85 ? -6.263 6.542 2.563 1.00 89.81 85 PRO A O 1
ATOM 665 N N . LEU A 1 86 ? -7.804 7.043 4.113 1.00 91.56 86 LEU A N 1
ATOM 666 C CA . LEU A 1 86 ? -7.355 8.430 4.278 1.00 91.56 86 LEU A CA 1
ATOM 667 C C . LEU A 1 86 ? -5.952 8.508 4.891 1.00 91.56 86 LEU A C 1
ATOM 669 O O . LEU A 1 86 ? -5.143 9.326 4.462 1.00 91.56 86 LEU A O 1
ATOM 673 N N . GLY A 1 87 ? -5.641 7.627 5.842 1.00 92.44 87 GLY A N 1
ATOM 674 C CA . GLY A 1 87 ? -4.301 7.464 6.395 1.00 92.44 87 GLY A CA 1
ATOM 675 C C . GLY A 1 87 ? -3.268 7.116 5.326 1.00 92.44 87 GLY A C 1
ATOM 676 O O . GLY A 1 87 ? -2.206 7.731 5.286 1.00 92.44 87 GLY A O 1
ATOM 677 N N . LEU A 1 88 ? -3.600 6.210 4.403 1.00 92.06 88 LEU A N 1
ATOM 678 C CA . LEU A 1 88 ? -2.730 5.879 3.271 1.00 92.06 88 LEU A CA 1
ATOM 679 C C . LEU A 1 88 ? -2.458 7.101 2.378 1.00 92.06 88 LEU A C 1
ATOM 681 O O . LEU A 1 88 ? -1.306 7.364 2.037 1.00 92.06 88 LEU A O 1
ATOM 685 N N . LEU A 1 89 ? -3.494 7.873 2.036 1.00 93.94 89 LEU A N 1
ATOM 686 C CA . LEU A 1 89 ? -3.329 9.109 1.261 1.00 93.94 89 LEU A CA 1
ATOM 687 C C . LEU A 1 89 ? -2.459 10.135 2.001 1.00 93.94 89 LEU A C 1
ATOM 689 O O . LEU A 1 89 ? -1.629 10.793 1.376 1.00 93.94 89 LEU A O 1
ATOM 693 N N . ALA A 1 90 ? -2.602 10.233 3.325 1.00 93.50 90 ALA A N 1
ATOM 694 C CA . ALA A 1 90 ? -1.770 11.099 4.153 1.00 93.50 90 ALA A CA 1
ATOM 695 C C . ALA A 1 90 ? -0.299 10.654 4.162 1.00 93.50 90 ALA A C 1
ATOM 697 O O . ALA A 1 90 ? 0.578 11.501 4.021 1.00 93.50 90 ALA A O 1
ATOM 698 N N . ILE A 1 91 ? -0.011 9.347 4.249 1.00 94.81 91 ILE A N 1
ATOM 699 C CA . ILE A 1 91 ? 1.363 8.821 4.138 1.00 94.81 91 ILE A CA 1
ATOM 700 C C . ILE A 1 91 ? 1.965 9.200 2.787 1.00 94.81 91 ILE A C 1
ATOM 702 O O . ILE A 1 91 ? 3.089 9.694 2.746 1.00 94.81 91 ILE A O 1
ATOM 706 N N . ILE A 1 92 ? 1.224 8.993 1.694 1.00 93.88 92 ILE A N 1
ATOM 707 C CA . ILE A 1 92 ? 1.686 9.340 0.345 1.00 93.88 92 ILE A CA 1
ATOM 708 C C . ILE A 1 92 ? 1.994 10.839 0.276 1.00 93.88 92 ILE A C 1
ATOM 710 O O . ILE A 1 92 ? 3.098 11.208 -0.114 1.00 93.88 92 ILE A O 1
ATOM 714 N N . ALA A 1 93 ? 1.078 11.700 0.724 1.00 94.94 93 ALA A N 1
ATOM 715 C CA . ALA A 1 93 ? 1.282 13.148 0.726 1.00 94.94 93 ALA A CA 1
ATOM 716 C C . ALA A 1 93 ? 2.495 13.575 1.577 1.00 94.94 93 ALA A C 1
ATOM 718 O O . ALA A 1 93 ? 3.354 14.315 1.097 1.00 94.94 93 ALA A O 1
ATOM 719 N N . CYS A 1 94 ? 2.615 13.072 2.809 1.00 94.12 94 CYS A N 1
ATOM 720 C CA . CYS A 1 94 ? 3.750 13.359 3.690 1.00 94.12 94 CYS A CA 1
ATOM 721 C C . CYS A 1 94 ? 5.075 12.823 3.137 1.00 94.12 94 CYS A C 1
ATOM 723 O O . CYS A 1 94 ? 6.120 13.440 3.362 1.00 94.12 94 CYS 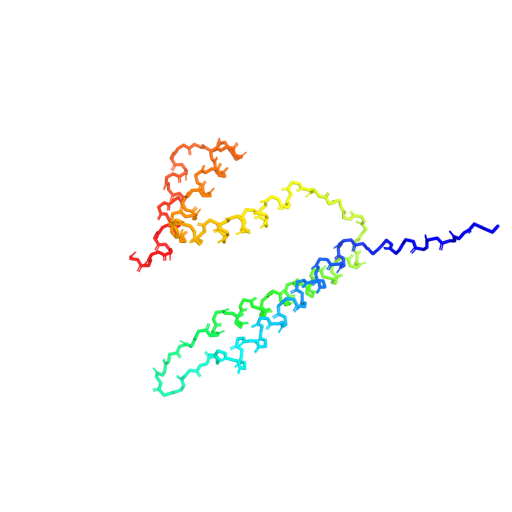A O 1
ATOM 725 N N . SER A 1 95 ? 5.047 11.727 2.371 1.00 95.31 95 SER A N 1
ATOM 726 C CA . SER A 1 95 ? 6.260 11.126 1.810 1.00 95.31 95 SER A CA 1
ATOM 727 C C . SER A 1 95 ? 6.992 12.055 0.845 1.00 95.31 95 SER A C 1
ATOM 729 O O . SER A 1 95 ? 8.217 11.996 0.777 1.00 95.31 95 SER A O 1
ATOM 731 N N . TYR A 1 96 ? 6.279 12.974 0.186 1.00 94.00 96 TYR A N 1
ATOM 732 C CA . TYR A 1 96 ? 6.885 13.999 -0.668 1.00 94.00 96 TYR A CA 1
ATOM 733 C C . TYR A 1 96 ? 7.614 15.101 0.116 1.00 94.00 96 TYR A C 1
ATOM 735 O O . TYR A 1 96 ? 8.400 15.835 -0.473 1.00 94.00 96 TYR A O 1
ATOM 743 N N . ILE A 1 97 ? 7.366 15.224 1.425 1.00 94.94 97 ILE A N 1
ATOM 744 C CA . ILE A 1 97 ? 7.951 16.262 2.287 1.00 94.94 97 ILE A CA 1
ATOM 745 C C . ILE A 1 97 ? 9.100 15.687 3.121 1.00 94.94 97 ILE A C 1
ATOM 747 O O . ILE A 1 97 ? 10.185 16.258 3.154 1.00 94.94 97 ILE A O 1
ATOM 751 N N . VAL A 1 98 ? 8.867 14.557 3.798 1.00 93.62 98 VAL A N 1
ATOM 752 C CA . VAL A 1 98 ? 9.814 13.976 4.773 1.00 93.62 98 VAL A CA 1
ATOM 753 C C . VAL A 1 98 ? 10.367 12.609 4.357 1.00 93.62 98 VAL A C 1
ATOM 755 O O . VAL A 1 98 ? 11.169 12.019 5.075 1.00 93.62 98 VAL A O 1
ATOM 758 N N . GLY A 1 99 ? 9.949 12.077 3.207 1.00 92.19 99 GLY A N 1
ATOM 759 C CA . GLY A 1 99 ? 10.315 10.738 2.748 1.00 92.19 99 GLY A CA 1
ATOM 760 C C . GLY A 1 99 ? 9.385 9.632 3.261 1.00 92.19 99 GLY A C 1
ATOM 761 O O . GLY A 1 99 ? 8.685 9.770 4.269 1.00 92.19 99 GLY A O 1
ATOM 762 N N . LEU A 1 100 ? 9.371 8.504 2.543 1.00 91.69 100 LEU A N 1
ATOM 763 C CA . LEU A 1 100 ? 8.469 7.371 2.792 1.00 91.69 100 LEU A CA 1
ATOM 764 C C . LEU A 1 100 ? 8.666 6.749 4.179 1.00 91.69 100 LEU A C 1
ATOM 766 O O . LEU A 1 100 ? 7.697 6.532 4.903 1.00 91.69 100 LEU A O 1
ATOM 770 N N . VAL A 1 101 ? 9.923 6.500 4.552 1.00 92.19 101 VAL A N 1
ATOM 771 C CA . VAL A 1 101 ? 10.289 5.816 5.799 1.00 92.19 101 VAL A CA 1
ATOM 772 C C . VAL A 1 101 ? 9.772 6.587 7.017 1.00 92.19 101 VAL A C 1
ATOM 774 O O . VAL A 1 101 ? 9.067 6.026 7.855 1.00 92.19 101 VAL A O 1
ATOM 777 N N . LEU A 1 102 ? 10.043 7.895 7.078 1.00 93.25 102 LEU A N 1
ATOM 778 C CA . LEU A 1 102 ? 9.572 8.751 8.168 1.00 93.25 102 LEU A CA 1
ATOM 779 C C . LEU A 1 102 ? 8.048 8.907 8.164 1.00 93.25 102 LEU A C 1
ATOM 781 O O . LEU A 1 102 ? 7.437 8.938 9.230 1.00 93.25 102 LEU A O 1
ATOM 785 N N . SER A 1 103 ? 7.422 8.948 6.986 1.00 94.94 103 SER A N 1
ATOM 786 C CA . SER A 1 103 ? 5.964 9.070 6.867 1.00 94.94 103 SER A CA 1
ATOM 787 C C . SER A 1 103 ? 5.233 7.836 7.397 1.00 94.94 103 SER A C 1
ATOM 789 O O . SER A 1 103 ? 4.267 7.969 8.149 1.00 94.94 103 SER A O 1
ATOM 791 N N . ILE A 1 104 ? 5.714 6.633 7.064 1.00 93.00 104 ILE A N 1
ATOM 792 C CA . ILE A 1 104 ? 5.165 5.375 7.591 1.00 93.00 104 ILE A CA 1
ATOM 793 C C . ILE A 1 104 ? 5.397 5.289 9.102 1.00 93.00 104 ILE A C 1
ATOM 795 O O . ILE A 1 104 ? 4.467 4.970 9.844 1.00 93.00 104 ILE A O 1
ATOM 799 N N . ALA A 1 105 ? 6.606 5.614 9.571 1.00 93.56 105 ALA A N 1
ATOM 800 C CA . ALA A 1 105 ? 6.930 5.601 10.994 1.00 93.56 105 ALA A CA 1
ATOM 801 C C . ALA A 1 105 ? 6.009 6.531 11.801 1.00 93.56 105 ALA A C 1
ATOM 803 O O . ALA A 1 105 ? 5.422 6.113 12.803 1.00 93.56 105 ALA A O 1
ATOM 804 N N . ALA A 1 106 ? 5.828 7.767 11.328 1.00 94.31 106 ALA A N 1
ATOM 805 C CA . ALA A 1 106 ? 4.925 8.735 11.936 1.00 94.31 106 ALA A CA 1
ATOM 806 C C . ALA A 1 106 ? 3.480 8.222 11.944 1.00 94.31 106 ALA A C 1
ATOM 808 O O . ALA A 1 106 ? 2.828 8.265 12.988 1.00 94.31 106 ALA A O 1
ATOM 809 N N . TYR A 1 107 ? 2.992 7.682 10.822 1.00 94.38 107 TYR A N 1
ATOM 810 C CA . TYR A 1 107 ? 1.644 7.125 10.751 1.00 94.38 107 TYR A CA 1
ATOM 811 C C . TYR A 1 107 ? 1.432 5.989 11.755 1.00 94.38 107 TYR A C 1
ATOM 813 O O . TYR A 1 107 ? 0.447 6.023 12.485 1.00 94.38 107 TYR A O 1
ATOM 821 N N . ILE A 1 108 ? 2.354 5.027 11.857 1.00 93.50 108 ILE A N 1
ATOM 822 C CA . ILE A 1 108 ? 2.239 3.903 12.802 1.00 93.50 108 ILE A CA 1
ATOM 823 C C . ILE A 1 108 ? 2.174 4.409 14.242 1.00 93.50 108 ILE A C 1
ATOM 825 O O . ILE A 1 108 ? 1.303 3.986 15.004 1.00 93.50 108 ILE A O 1
ATOM 829 N N . VAL A 1 109 ? 3.067 5.326 14.623 1.00 94.31 109 VAL A N 1
ATOM 830 C CA . VAL A 1 109 ? 3.097 5.866 15.988 1.00 94.31 109 VAL A CA 1
ATOM 831 C C . VAL A 1 109 ? 1.816 6.640 16.287 1.00 94.31 109 VAL A C 1
ATOM 833 O O . VAL A 1 109 ? 1.181 6.385 17.310 1.00 94.31 109 VAL A O 1
ATOM 836 N N . ILE A 1 110 ? 1.403 7.543 15.395 1.00 93.88 110 ILE A N 1
ATOM 837 C CA . ILE A 1 110 ? 0.185 8.343 15.566 1.00 93.88 110 ILE A CA 1
ATOM 838 C C . ILE A 1 110 ? -1.040 7.429 15.627 1.00 93.88 110 ILE A C 1
ATOM 840 O O . ILE A 1 110 ? -1.842 7.544 16.553 1.00 93.88 110 ILE A O 1
ATOM 844 N N . TRP A 1 111 ? -1.173 6.484 14.698 1.00 93.94 111 TRP A N 1
ATOM 845 C CA . TRP A 1 111 ? -2.309 5.572 14.646 1.00 93.94 111 TRP A CA 1
ATOM 846 C C . TRP A 1 111 ? -2.391 4.709 15.906 1.00 93.94 111 TRP A C 1
ATOM 848 O O . TRP A 1 111 ? -3.409 4.704 16.597 1.00 93.94 111 TRP A O 1
ATOM 858 N N . LEU A 1 112 ? -1.303 4.034 16.276 1.00 93.81 112 LEU A N 1
ATOM 859 C CA . LEU A 1 112 ? -1.319 3.138 17.429 1.00 93.81 112 LEU A CA 1
ATOM 860 C C . LEU A 1 112 ? -1.475 3.887 18.754 1.00 93.81 112 LEU A C 1
ATOM 862 O O . LEU A 1 112 ? -2.176 3.400 19.639 1.00 93.81 112 LEU A O 1
ATOM 866 N N . LYS A 1 113 ? -0.858 5.064 18.917 1.00 92.81 113 LYS A N 1
ATOM 867 C CA . LYS A 1 113 ? -0.912 5.810 20.185 1.00 92.81 113 LYS A CA 1
ATOM 868 C C . LYS A 1 113 ? -2.166 6.655 20.338 1.00 92.81 113 LYS A C 1
ATOM 870 O O . LYS A 1 113 ? -2.729 6.678 21.430 1.00 92.81 113 LYS A O 1
ATOM 875 N N . VAL A 1 114 ? -2.576 7.361 19.291 1.00 90.06 114 VAL A N 1
ATOM 876 C CA . VAL A 1 114 ? -3.681 8.327 19.365 1.00 90.06 114 VAL A CA 1
ATOM 877 C C . VAL A 1 114 ? -5.010 7.638 19.087 1.00 90.06 114 VAL A C 1
ATOM 879 O O . VAL A 1 114 ? -5.976 7.858 19.818 1.00 90.06 114 VAL A O 1
ATOM 882 N N . TYR A 1 115 ? -5.057 6.786 18.062 1.00 88.56 115 TYR A N 1
ATOM 883 C CA . TYR A 1 115 ? -6.305 6.188 17.602 1.00 88.56 115 TYR A CA 1
ATOM 884 C C . TYR A 1 115 ? -6.622 4.866 18.306 1.00 88.56 115 TYR A C 1
ATOM 886 O O . TYR A 1 115 ? -7.676 4.739 18.927 1.00 88.56 115 TYR A O 1
ATOM 894 N N . GLU A 1 116 ? -5.687 3.915 18.278 1.00 90.25 116 GLU A N 1
ATOM 895 C CA . GLU A 1 116 ? -5.867 2.587 18.888 1.00 90.25 116 GLU A CA 1
ATOM 896 C C . GLU A 1 116 ? -5.465 2.527 20.370 1.00 90.25 116 GLU A C 1
ATOM 898 O O . GLU A 1 116 ? -5.682 1.513 21.032 1.00 90.25 116 GLU A O 1
ATOM 903 N N . LYS A 1 117 ? -4.869 3.604 20.907 1.00 91.94 117 LYS A N 1
ATOM 904 C CA . LYS A 1 117 ? -4.443 3.748 22.315 1.00 91.94 117 LYS A CA 1
ATOM 905 C C . LYS A 1 117 ? -3.622 2.561 22.848 1.00 91.94 117 LYS A C 1
ATOM 907 O O . LYS A 1 117 ? -3.723 2.186 24.015 1.00 91.94 117 LYS A O 1
ATOM 912 N N . GLN A 1 118 ? -2.774 1.987 22.000 1.00 92.50 118 GLN A N 1
ATOM 913 C CA . GLN A 1 118 ? -1.955 0.818 22.309 1.00 92.50 118 GLN A CA 1
ATOM 914 C C . GLN A 1 118 ? -0.784 1.143 23.249 1.00 92.50 118 GLN A C 1
ATOM 916 O O . GLN A 1 118 ? -0.339 2.292 23.413 1.00 92.50 118 GLN A O 1
ATOM 921 N N . THR A 1 119 ? -0.240 0.091 23.870 1.00 94.12 119 THR A N 1
ATOM 922 C CA . THR A 1 119 ? 0.938 0.210 24.738 1.00 94.12 119 THR A CA 1
ATOM 923 C C . THR A 1 119 ? 2.194 0.577 23.938 1.00 94.12 119 THR A C 1
ATOM 925 O O . THR A 1 119 ? 2.312 0.308 22.738 1.00 94.12 119 THR A O 1
ATOM 928 N N . TRP A 1 120 ? 3.167 1.198 24.610 1.00 91.75 120 TRP A N 1
ATOM 929 C CA . TRP A 1 120 ? 4.441 1.575 23.984 1.00 91.75 120 TRP A CA 1
ATOM 930 C C . TRP A 1 120 ? 5.253 0.368 23.511 1.00 91.75 120 TRP A C 1
ATOM 932 O O . TRP A 1 120 ? 5.898 0.450 22.471 1.00 91.75 120 TRP A O 1
ATOM 942 N N . LYS A 1 121 ? 5.153 -0.769 24.211 1.00 91.50 121 LYS A N 1
ATOM 943 C CA . LYS A 1 121 ? 5.804 -2.020 23.800 1.00 91.50 121 LYS A CA 1
ATOM 944 C C . LYS A 1 121 ? 5.303 -2.468 22.425 1.00 91.50 121 LYS A C 1
ATOM 946 O O . LYS A 1 121 ? 6.104 -2.644 21.515 1.00 91.50 121 LYS A O 1
ATOM 951 N N . THR A 1 122 ? 3.983 -2.553 22.249 1.00 91.94 122 THR A N 1
ATOM 952 C CA . THR A 1 122 ? 3.364 -2.930 20.968 1.00 91.94 122 THR A CA 1
ATOM 953 C C . THR A 1 122 ? 3.719 -1.947 19.853 1.00 91.94 122 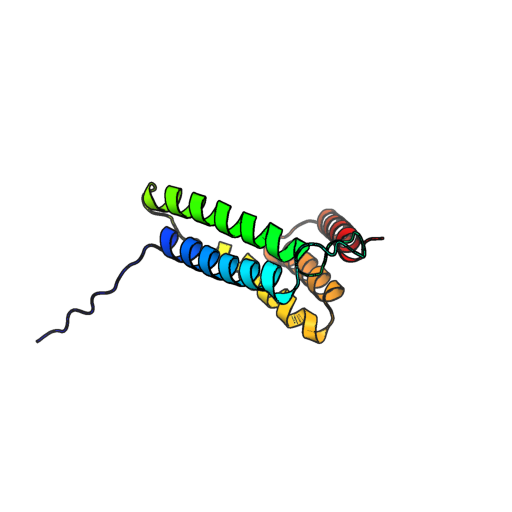THR A C 1
ATOM 955 O O . THR A 1 122 ? 4.009 -2.360 18.733 1.00 91.94 122 THR A O 1
ATOM 958 N N . THR A 1 123 ? 3.737 -0.648 20.164 1.00 92.50 123 THR A N 1
ATOM 959 C CA . THR A 1 123 ? 4.039 0.402 19.178 1.00 92.50 123 THR A CA 1
ATOM 960 C C . THR A 1 123 ? 5.469 0.279 18.655 1.00 92.50 123 THR A C 1
ATOM 962 O O . THR A 1 123 ? 5.673 0.285 17.445 1.00 92.50 123 THR A O 1
ATOM 965 N N . ILE A 1 124 ? 6.451 0.113 19.547 1.00 93.44 124 ILE A N 1
ATOM 966 C CA . ILE A 1 124 ? 7.865 0.003 19.164 1.00 93.44 124 ILE A CA 1
ATOM 967 C C . ILE A 1 124 ? 8.120 -1.289 18.385 1.00 93.44 124 ILE A C 1
ATOM 969 O O . ILE A 1 124 ? 8.810 -1.246 17.373 1.00 93.44 124 ILE A O 1
ATOM 973 N N . ILE A 1 125 ? 7.532 -2.416 18.802 1.00 93.88 125 ILE A N 1
ATOM 974 C CA . ILE A 1 125 ? 7.663 -3.688 18.074 1.00 93.88 125 ILE A CA 1
ATOM 975 C C . ILE A 1 125 ? 7.077 -3.558 16.665 1.00 93.88 125 ILE A C 1
ATOM 977 O O . ILE A 1 125 ? 7.735 -3.911 15.692 1.00 93.88 125 ILE A O 1
ATOM 981 N N . THR A 1 126 ? 5.869 -3.004 16.541 1.00 93.25 126 THR A N 1
ATOM 982 C CA . THR A 1 126 ? 5.220 -2.820 15.233 1.00 93.25 126 THR A CA 1
ATOM 983 C C . THR A 1 126 ? 6.033 -1.890 14.339 1.00 93.25 126 THR A C 1
ATOM 985 O O . THR A 1 126 ? 6.222 -2.177 13.160 1.00 93.25 126 THR A O 1
ATOM 988 N N . LEU A 1 127 ? 6.557 -0.799 14.904 1.00 93.44 127 LEU A N 1
ATOM 989 C CA . LEU A 1 127 ? 7.422 0.127 14.187 1.00 93.44 127 LEU A CA 1
ATOM 990 C C . LEU A 1 127 ? 8.711 -0.561 13.723 1.00 93.44 127 LEU A C 1
ATOM 992 O O . LEU A 1 127 ? 9.067 -0.434 12.559 1.00 93.44 127 LEU A O 1
ATOM 996 N N . ALA A 1 128 ? 9.379 -1.322 14.590 1.00 92.69 128 ALA A N 1
ATOM 997 C CA . ALA A 1 128 ? 10.602 -2.043 14.245 1.00 92.69 128 ALA A CA 1
ATOM 998 C C . ALA A 1 128 ? 10.369 -3.051 13.110 1.00 92.69 128 ALA A C 1
ATOM 1000 O O . ALA A 1 128 ? 11.129 -3.067 12.145 1.00 92.69 128 ALA A O 1
ATOM 1001 N N . VAL A 1 129 ? 9.284 -3.830 13.178 1.00 93.56 129 VAL A N 1
ATOM 1002 C CA . VAL A 1 129 ? 8.909 -4.778 12.116 1.00 93.56 129 VAL A CA 1
ATOM 1003 C C . VAL A 1 129 ? 8.604 -4.048 10.807 1.00 93.56 129 VAL A C 1
ATOM 1005 O O . VAL A 1 129 ? 9.085 -4.451 9.752 1.00 93.56 129 VAL A O 1
ATOM 1008 N N . ALA A 1 130 ? 7.845 -2.952 10.853 1.00 91.88 130 ALA A N 1
ATOM 1009 C CA . ALA A 1 130 ? 7.545 -2.172 9.656 1.00 91.88 130 ALA A CA 1
ATOM 1010 C C . ALA A 1 130 ? 8.813 -1.578 9.024 1.00 91.88 130 ALA A C 1
ATOM 1012 O O . ALA A 1 130 ? 8.980 -1.637 7.809 1.00 91.88 130 ALA A O 1
ATOM 1013 N N . MET A 1 131 ? 9.727 -1.049 9.839 1.00 91.12 131 MET A N 1
ATOM 1014 C CA . MET A 1 131 ? 10.999 -0.493 9.375 1.00 91.12 131 MET A CA 1
ATOM 1015 C C . MET A 1 131 ? 11.895 -1.566 8.756 1.00 91.12 131 MET A C 1
ATOM 1017 O O . MET A 1 131 ? 12.477 -1.327 7.702 1.00 91.12 131 MET A O 1
ATOM 1021 N N . PHE A 1 132 ? 11.948 -2.755 9.358 1.00 91.56 132 PHE A N 1
ATOM 1022 C CA . PHE A 1 132 ? 12.660 -3.908 8.810 1.00 91.56 132 PHE A CA 1
ATOM 1023 C C . PHE A 1 132 ? 12.151 -4.268 7.406 1.00 91.56 132 PHE A C 1
ATOM 1025 O O . PHE A 1 132 ? 12.937 -4.376 6.470 1.00 91.56 132 PHE A O 1
ATOM 1032 N N . ILE A 1 133 ? 10.827 -4.353 7.225 1.00 89.06 133 ILE A N 1
ATOM 1033 C CA . ILE A 1 133 ? 10.213 -4.669 5.924 1.00 89.06 133 ILE A CA 1
ATOM 1034 C C . ILE A 1 133 ? 10.493 -3.578 4.882 1.00 89.06 133 ILE A C 1
ATOM 1036 O O . ILE A 1 133 ? 10.793 -3.888 3.732 1.00 89.06 133 ILE A O 1
ATOM 1040 N N . VAL A 1 134 ? 10.362 -2.305 5.261 1.00 86.19 134 VAL A N 1
ATOM 1041 C CA . VAL A 1 134 ? 10.476 -1.178 4.319 1.00 86.19 134 VAL A CA 1
ATOM 1042 C C . VAL A 1 134 ? 11.924 -0.934 3.894 1.00 86.19 134 VAL A C 1
ATOM 1044 O O . VAL A 1 134 ? 12.164 -0.597 2.737 1.00 86.19 134 VAL A O 1
ATOM 1047 N N . VAL A 1 135 ? 12.879 -1.070 4.816 1.00 87.31 135 VAL A N 1
ATOM 1048 C CA . VAL A 1 135 ? 14.300 -0.801 4.547 1.00 87.31 135 VAL A CA 1
ATOM 1049 C C . VAL A 1 135 ? 15.014 -2.047 4.004 1.00 87.31 135 VAL A C 1
ATOM 1051 O O . VAL A 1 135 ? 15.965 -1.908 3.238 1.00 87.31 135 VAL A O 1
ATOM 1054 N N . GLY A 1 136 ? 14.524 -3.251 4.316 1.00 71.81 136 GLY A N 1
ATOM 1055 C CA . GLY A 1 136 ? 15.012 -4.504 3.734 1.00 71.81 136 GLY A CA 1
ATOM 1056 C C . GLY A 1 136 ? 16.411 -4.922 4.201 1.00 71.81 136 GLY A C 1
ATOM 1057 O O . GLY A 1 136 ? 17.148 -5.513 3.415 1.00 71.81 136 GLY A O 1
ATOM 1058 N N . CYS A 1 137 ? 16.786 -4.586 5.439 1.00 52.34 137 CYS A N 1
ATOM 1059 C CA . CYS A 1 137 ? 18.028 -5.033 6.086 1.00 52.34 137 CYS A CA 1
ATOM 1060 C C . CYS A 1 137 ? 17.787 -6.276 6.930 1.00 52.34 137 CYS A C 1
ATOM 1062 O O . CYS A 1 137 ? 16.758 -6.258 7.629 1.00 52.34 137 CYS A O 1
#

Secondary structure (DSSP, 8-state):
-----------HHHHHHHHHHHHHHHHHHIIIIIS-SEETTTTEE-TTHHHHHHHHHHHHHHHHHHHHHHHSS-----GGGGHHHHHHHHHHHHHHHH-HHHHHHHHHHHIIIIIS---HHHHHHHHHHHHHHHH--

Sequence (137 aa):
MKGSKTSIKIPSKVIIPIIAIIIGAIFFYIGVFQYGFWDSEASKPTKGFFPVIIATALIGLSILALVQGIKSEKVEFNFKNWLVPLGLLAIIACSYIVGLVLSIAAYIVIWLKVYEKQTWKTTIITLAVAMFIVVGC